Protein AF-A0A1A8Q3J6-F1 (afdb_monomer_lite)

Foldseek 3Di:
DPPPPPPDDQDADDDDDPDPDPDDDDDDDDPDDDDDPDDDQDDFQDDPDPPDDSPDGGHDDPVQWDKDWDWADDPVCVPDPDTHTPDMDTGHNVVVVD

Radius of gyration: 15.64 Å; chains: 1; bounding box: 33×48×38 Å

Structure (mmCIF, N/CA/C/O backbone):
data_AF-A0A1A8Q3J6-F1
#
_entry.id   AF-A0A1A8Q3J6-F1
#
loop_
_atom_site.group_PDB
_atom_site.id
_atom_site.type_symbol
_atom_site.label_atom_id
_atom_site.label_alt_id
_atom_site.label_comp_id
_atom_site.label_asym_id
_atom_site.label_entity_id
_atom_site.label_seq_id
_atom_site.pdbx_PDB_ins_code
_atom_site.Cartn_x
_atom_site.Cartn_y
_atom_site.Cartn_z
_atom_site.occupancy
_atom_site.B_iso_or_equiv
_atom_site.auth_seq_id
_atom_site.auth_comp_id
_atom_site.auth_asym_id
_atom_site.auth_atom_id
_atom_site.pdbx_PDB_model_num
ATOM 1 N N . MET A 1 1 ? -2.169 -29.487 -10.144 1.00 37.31 1 MET A N 1
ATOM 2 C CA . MET A 1 1 ? -2.171 -28.686 -8.906 1.00 37.31 1 MET A CA 1
ATOM 3 C C . MET A 1 1 ? -1.591 -27.336 -9.279 1.00 37.31 1 MET A C 1
ATOM 5 O O . MET A 1 1 ? -0.413 -27.288 -9.607 1.00 37.31 1 MET A O 1
ATOM 9 N N . ALA A 1 2 ? -2.423 -26.302 -9.409 1.00 39.12 2 ALA A N 1
ATOM 10 C CA . ALA A 1 2 ? -1.933 -24.951 -9.660 1.00 39.12 2 ALA A CA 1
ATOM 11 C C . ALA A 1 2 ? -1.264 -24.498 -8.363 1.00 39.12 2 ALA A C 1
ATOM 13 O O . ALA A 1 2 ? -1.950 -24.315 -7.365 1.00 39.12 2 ALA A O 1
ATOM 14 N N . GLY A 1 3 ? 0.068 -24.473 -8.338 1.00 40.34 3 GLY A N 1
ATOM 15 C CA . GLY A 1 3 ? 0.778 -23.856 -7.229 1.00 40.34 3 GLY A CA 1
ATOM 16 C C . GLY A 1 3 ? 0.344 -22.402 -7.187 1.00 40.34 3 GLY A C 1
ATOM 17 O O . GLY A 1 3 ? 0.481 -21.715 -8.200 1.00 40.34 3 GLY A O 1
ATOM 18 N N . ASP A 1 4 ? -0.226 -21.976 -6.062 1.00 50.25 4 ASP A N 1
ATOM 19 C CA . ASP A 1 4 ? -0.403 -20.565 -5.757 1.00 50.25 4 ASP A CA 1
ATOM 20 C C . ASP A 1 4 ? 0.919 -19.881 -6.093 1.00 50.25 4 ASP A C 1
ATOM 22 O O . ASP A 1 4 ? 1.957 -20.204 -5.508 1.00 50.25 4 ASP A O 1
ATOM 26 N N . ALA A 1 5 ? 0.915 -19.025 -7.116 1.00 54.38 5 ALA A N 1
ATOM 27 C CA . ALA A 1 5 ? 2.066 -18.200 -7.420 1.00 54.38 5 ALA A CA 1
ATOM 28 C C . ALA A 1 5 ? 2.320 -17.392 -6.150 1.00 54.38 5 ALA A C 1
ATOM 30 O O . ALA A 1 5 ? 1.523 -16.521 -5.814 1.00 54.38 5 ALA A O 1
ATOM 31 N N . SER A 1 6 ? 3.347 -17.772 -5.389 1.00 63.69 6 SER A N 1
ATOM 32 C CA . SER A 1 6 ? 3.610 -17.232 -4.063 1.00 63.69 6 SER A CA 1
ATOM 33 C C . SER A 1 6 ? 3.816 -15.730 -4.198 1.00 63.69 6 SER A C 1
ATOM 35 O O . SER A 1 6 ? 4.876 -15.290 -4.642 1.00 63.69 6 SER A O 1
ATOM 37 N N . THR A 1 7 ? 2.787 -14.949 -3.879 1.00 71.50 7 THR A N 1
ATOM 38 C CA . THR A 1 7 ? 2.863 -13.493 -3.851 1.00 71.50 7 THR A CA 1
ATOM 39 C C . THR A 1 7 ? 3.913 -13.116 -2.819 1.00 71.50 7 THR A C 1
ATOM 41 O O . THR A 1 7 ? 3.754 -13.392 -1.630 1.00 71.50 7 THR A O 1
ATOM 44 N N . GLU A 1 8 ? 5.026 -12.556 -3.280 1.00 86.19 8 GLU A N 1
ATOM 45 C CA . GLU A 1 8 ? 6.117 -12.144 -2.409 1.00 86.19 8 GLU A CA 1
ATOM 46 C C . GLU A 1 8 ? 5.784 -10.796 -1.761 1.00 86.19 8 GLU A C 1
ATOM 48 O O . GLU A 1 8 ? 5.346 -9.856 -2.427 1.00 86.19 8 GLU A O 1
ATOM 53 N N . LEU A 1 9 ? 6.003 -10.690 -0.448 1.00 88.62 9 LEU A N 1
ATOM 54 C CA . LEU A 1 9 ? 5.886 -9.421 0.259 1.00 88.62 9 LEU A CA 1
ATOM 55 C C . LEU A 1 9 ? 7.039 -8.501 -0.160 1.00 88.62 9 LEU A C 1
ATOM 57 O O . LEU A 1 9 ? 8.154 -8.638 0.334 1.00 88.62 9 LEU A O 1
ATOM 61 N N . LEU A 1 10 ? 6.750 -7.542 -1.039 1.00 91.00 10 LEU A N 1
ATOM 62 C CA . LEU A 1 10 ? 7.749 -6.586 -1.524 1.00 91.00 10 LEU A CA 1
ATOM 63 C C . LEU A 1 10 ? 8.152 -5.559 -0.456 1.00 91.00 10 LEU A C 1
ATOM 65 O O . LEU A 1 10 ? 9.314 -5.167 -0.375 1.00 91.00 10 LEU A O 1
ATOM 69 N N . PHE A 1 11 ? 7.185 -5.078 0.328 1.00 90.44 11 PHE A N 1
ATOM 70 C CA . PHE A 1 11 ? 7.383 -4.022 1.317 1.00 90.44 11 PHE A CA 1
ATOM 71 C C . PHE A 1 11 ? 6.233 -3.999 2.331 1.00 90.44 11 PHE A C 1
ATOM 73 O O . PHE A 1 11 ? 5.086 -4.272 1.981 1.00 90.44 11 PHE A O 1
ATOM 80 N N . LEU A 1 12 ? 6.547 -3.642 3.577 1.00 90.06 12 LEU A N 1
ATOM 81 C CA . LEU A 1 12 ? 5.581 -3.364 4.636 1.00 90.06 12 LEU A CA 1
ATOM 82 C C . LEU A 1 12 ? 6.148 -2.272 5.540 1.00 90.06 12 LEU A C 1
ATOM 84 O O . LEU A 1 12 ? 7.227 -2.456 6.100 1.00 90.06 12 LEU A O 1
ATOM 88 N N . GLU A 1 13 ? 5.407 -1.182 5.720 1.00 88.31 13 GLU A N 1
ATOM 89 C CA . GLU A 1 13 ? 5.796 -0.100 6.623 1.00 88.31 13 GLU A CA 1
ATOM 90 C C . GLU A 1 13 ? 4.581 0.665 7.149 1.00 88.31 13 GLU A C 1
ATOM 92 O O . GLU A 1 13 ? 3.490 0.589 6.580 1.00 88.31 13 GLU A O 1
ATOM 97 N N . THR A 1 14 ? 4.781 1.398 8.244 1.00 87.62 14 THR A N 1
ATOM 98 C CA . THR A 1 14 ? 3.820 2.370 8.782 1.00 87.62 14 THR A CA 1
ATOM 99 C C . THR A 1 14 ? 4.297 3.792 8.494 1.00 87.62 14 THR A C 1
ATOM 101 O O . THR A 1 14 ? 5.339 4.216 8.991 1.00 87.62 14 THR A O 1
ATOM 104 N N . PHE A 1 15 ? 3.517 4.548 7.721 1.00 88.44 15 PHE A N 1
ATOM 105 C CA . PHE A 1 15 ? 3.801 5.954 7.428 1.00 88.44 15 PHE A CA 1
ATOM 106 C C . PHE A 1 15 ? 3.230 6.856 8.528 1.00 88.44 15 PHE A C 1
ATOM 108 O O . PHE A 1 15 ? 2.094 6.670 8.960 1.00 88.44 15 PHE A O 1
ATOM 115 N N . LYS A 1 16 ? 4.029 7.819 9.006 1.00 87.50 16 LYS A N 1
ATOM 116 C CA . LYS A 1 16 ? 3.637 8.782 10.047 1.00 87.50 16 LYS A CA 1
ATOM 117 C C . LYS A 1 16 ? 3.944 10.196 9.575 1.00 87.50 16 LYS A C 1
ATOM 119 O O . LYS A 1 16 ? 5.089 10.494 9.240 1.00 87.50 16 LYS A O 1
ATOM 124 N N . HIS A 1 17 ? 2.956 11.082 9.632 1.00 86.62 17 HIS A N 1
ATOM 125 C CA . HIS A 1 17 ? 3.094 12.486 9.236 1.00 86.62 17 HIS A CA 1
ATOM 126 C C . HIS A 1 17 ? 2.889 13.387 10.460 1.00 86.62 17 HIS A C 1
ATOM 128 O O . HIS A 1 17 ? 1.960 13.186 11.236 1.00 86.62 17 HIS A O 1
ATOM 134 N N . GLN A 1 18 ? 3.785 14.356 10.676 1.00 75.25 18 GLN A N 1
ATOM 135 C CA . GLN A 1 18 ? 3.725 15.258 11.842 1.00 75.25 18 GLN A CA 1
ATOM 136 C C . GLN A 1 18 ? 2.748 16.427 11.665 1.00 75.25 18 GLN A C 1
ATOM 138 O O . GLN A 1 18 ? 2.382 17.071 12.645 1.00 75.25 18 GLN A O 1
ATOM 143 N N . SER A 1 19 ? 2.360 16.735 10.428 1.00 67.44 19 SER A N 1
ATOM 144 C CA . SER A 1 19 ? 1.587 17.925 10.079 1.00 67.44 19 SER A CA 1
ATOM 145 C C . SER A 1 19 ? 0.203 17.541 9.567 1.00 67.44 19 SER A C 1
ATOM 147 O O . SER A 1 19 ? 0.046 16.535 8.877 1.00 67.44 19 SER A O 1
ATOM 149 N N . ALA A 1 20 ? -0.792 18.377 9.863 1.00 65.31 20 ALA A N 1
ATOM 150 C CA . ALA A 1 20 ? -2.122 18.312 9.265 1.00 65.31 20 ALA A CA 1
ATOM 151 C C . ALA A 1 20 ? -2.107 18.918 7.848 1.00 65.31 20 ALA A C 1
ATOM 153 O O . ALA A 1 20 ? -2.898 19.810 7.535 1.00 65.31 20 ALA A O 1
ATOM 154 N N . GLU A 1 21 ? -1.165 18.492 7.003 1.00 69.06 21 GLU A N 1
ATOM 155 C CA . GLU A 1 21 ? -1.219 18.852 5.588 1.00 69.06 21 GLU A CA 1
ATOM 156 C C . GLU A 1 21 ? -2.428 18.179 4.932 1.00 69.06 21 GLU A C 1
ATOM 158 O O . GLU A 1 21 ? -2.844 17.084 5.308 1.00 69.06 21 GLU A O 1
ATOM 163 N N . LEU A 1 22 ? -3.005 18.854 3.936 1.00 69.62 22 LEU A N 1
ATOM 164 C CA . LEU A 1 22 ? -4.174 18.362 3.200 1.00 69.62 22 LEU A CA 1
ATOM 165 C C . LEU A 1 22 ? -3.876 17.072 2.419 1.00 69.62 22 LEU A C 1
ATOM 167 O O . LEU A 1 22 ? -4.797 16.332 2.078 1.00 69.62 22 LEU A O 1
ATOM 171 N N . THR A 1 23 ? -2.610 16.806 2.089 1.00 83.56 23 THR A N 1
ATOM 172 C CA . THR A 1 23 ? -2.196 15.621 1.333 1.00 83.56 23 THR A CA 1
ATOM 173 C C . THR A 1 23 ? -0.787 15.221 1.734 1.00 83.56 23 THR A C 1
ATOM 175 O O . THR A 1 23 ? 0.156 15.978 1.531 1.00 83.56 23 THR A O 1
ATOM 178 N N . ASN A 1 24 ? -0.647 14.010 2.263 1.00 88.88 24 ASN A N 1
ATOM 179 C CA . ASN A 1 24 ? 0.646 13.424 2.580 1.00 88.88 24 ASN A CA 1
ATOM 180 C C . ASN A 1 24 ? 1.143 12.574 1.406 1.00 88.88 24 ASN A C 1
ATOM 182 O O . ASN A 1 24 ? 0.355 11.874 0.768 1.00 88.88 24 ASN A O 1
ATOM 186 N N . VAL A 1 25 ? 2.445 12.640 1.117 1.00 90.44 25 VAL A N 1
ATOM 187 C CA . VAL A 1 25 ? 3.066 11.903 0.009 1.00 90.44 25 VAL A CA 1
ATOM 188 C C . VAL A 1 25 ? 4.248 11.100 0.524 1.00 90.44 25 VAL A C 1
ATOM 190 O O . VAL A 1 25 ? 5.204 11.660 1.056 1.00 90.44 25 VAL A O 1
ATOM 193 N N . ASP A 1 26 ? 4.208 9.796 0.271 1.00 91.75 26 ASP A N 1
ATOM 194 C CA . ASP A 1 26 ? 5.280 8.863 0.593 1.00 91.75 26 ASP A CA 1
ATOM 195 C C . ASP A 1 26 ? 5.818 8.203 -0.681 1.00 91.75 26 ASP A C 1
ATOM 197 O O . ASP A 1 26 ? 5.077 7.908 -1.622 1.00 91.75 26 ASP A O 1
ATOM 201 N N . VAL A 1 27 ? 7.131 7.965 -0.720 1.00 91.69 27 VAL A N 1
ATOM 202 C CA . VAL A 1 27 ? 7.807 7.357 -1.873 1.00 91.69 27 VAL A CA 1
ATOM 203 C C . VAL A 1 27 ? 8.537 6.097 -1.436 1.00 91.69 27 VAL A C 1
ATOM 205 O O . VAL A 1 27 ? 9.489 6.153 -0.660 1.00 91.69 27 VAL A O 1
ATOM 208 N N . VAL A 1 28 ? 8.138 4.960 -2.006 1.00 93.00 28 VAL A N 1
ATOM 209 C CA . VAL A 1 28 ? 8.830 3.678 -1.836 1.00 93.00 28 VAL A CA 1
ATOM 210 C C . VAL A 1 28 ? 9.721 3.430 -3.048 1.00 93.00 28 VAL A C 1
ATOM 212 O O . VAL A 1 28 ? 9.265 3.463 -4.193 1.00 93.00 28 VAL A O 1
ATOM 215 N N . ARG A 1 29 ? 11.009 3.178 -2.804 1.00 92.25 29 ARG A N 1
ATOM 216 C CA . ARG A 1 29 ? 11.979 2.834 -3.848 1.00 92.25 29 ARG A CA 1
ATOM 217 C C . ARG A 1 29 ? 12.452 1.401 -3.666 1.00 92.25 29 ARG A C 1
ATOM 219 O O . ARG A 1 29 ? 13.065 1.072 -2.658 1.00 92.25 29 ARG A O 1
ATOM 226 N N . PHE A 1 30 ? 12.226 0.585 -4.686 1.00 92.56 30 PHE A N 1
ATOM 227 C CA . PHE A 1 30 ? 12.757 -0.770 -4.760 1.00 92.56 30 PHE A CA 1
ATOM 228 C C . PHE A 1 30 ? 14.164 -0.777 -5.380 1.00 92.56 30 PHE A C 1
ATOM 230 O O . PHE A 1 30 ? 14.473 0.094 -6.200 1.00 92.56 30 PHE A O 1
ATOM 237 N N . PRO A 1 31 ? 15.024 -1.746 -5.017 1.00 91.19 31 PRO A N 1
ATOM 238 C CA . PRO A 1 31 ? 16.369 -1.872 -5.586 1.00 91.19 31 PRO A CA 1
ATOM 239 C C . PRO A 1 31 ? 16.361 -2.313 -7.060 1.00 91.19 31 PRO A C 1
ATOM 241 O O . PRO A 1 31 ? 17.349 -2.128 -7.767 1.00 91.19 31 PRO A O 1
ATOM 244 N N . CYS A 1 32 ? 15.256 -2.891 -7.531 1.00 90.62 32 CYS A N 1
ATOM 245 C CA . CYS A 1 32 ? 15.046 -3.335 -8.904 1.00 90.62 32 CYS A CA 1
ATOM 246 C C . CYS A 1 32 ? 13.585 -3.106 -9.331 1.00 90.62 32 CYS A C 1
ATOM 248 O O . CYS A 1 32 ? 12.746 -2.690 -8.531 1.00 90.62 32 CYS A O 1
ATOM 250 N N . GLY A 1 33 ? 13.281 -3.348 -10.610 1.00 90.31 33 GLY A N 1
ATOM 251 C CA . GLY A 1 33 ? 11.906 -3.310 -11.103 1.00 90.31 33 GLY A CA 1
ATOM 252 C C . GLY A 1 33 ? 11.069 -4.415 -10.461 1.00 90.31 33 GLY A C 1
ATOM 253 O O . GLY A 1 33 ? 11.470 -5.576 -10.476 1.00 90.31 33 GLY A O 1
ATOM 254 N N . VAL A 1 34 ? 9.908 -4.049 -9.923 1.00 92.00 34 VAL A N 1
ATOM 255 C CA . VAL A 1 34 ? 8.968 -4.978 -9.286 1.00 92.00 34 VAL A CA 1
ATOM 256 C C . VAL A 1 34 ? 7.632 -4.982 -10.020 1.00 92.00 34 VAL A C 1
ATOM 258 O O . VAL A 1 34 ? 7.242 -3.983 -10.628 1.00 92.00 34 VAL A O 1
ATOM 261 N N . LEU A 1 35 ? 6.917 -6.103 -9.939 1.00 90.06 35 LEU A N 1
ATOM 262 C CA . LEU A 1 35 ? 5.530 -6.209 -10.377 1.00 90.06 35 LEU A CA 1
ATOM 263 C C . LEU A 1 35 ? 4.622 -6.094 -9.152 1.00 90.06 35 LEU A C 1
ATOM 265 O O . LEU A 1 35 ? 4.571 -7.005 -8.331 1.00 90.06 35 LEU A O 1
ATOM 269 N N . VAL A 1 36 ? 3.907 -4.976 -9.030 1.00 90.12 36 VAL A N 1
ATOM 270 C CA . VAL A 1 36 ? 2.925 -4.783 -7.957 1.00 90.12 36 VAL A CA 1
ATOM 271 C C . VAL A 1 36 ? 1.586 -5.351 -8.413 1.00 90.12 36 VAL A C 1
ATOM 273 O O . VAL A 1 36 ? 0.971 -4.817 -9.334 1.00 90.12 36 VAL A O 1
ATOM 276 N N . THR A 1 37 ? 1.143 -6.435 -7.782 1.00 89.62 37 THR A N 1
ATOM 277 C CA . THR A 1 37 ? -0.161 -7.064 -8.055 1.00 89.62 37 THR A CA 1
ATOM 278 C C . THR A 1 37 ?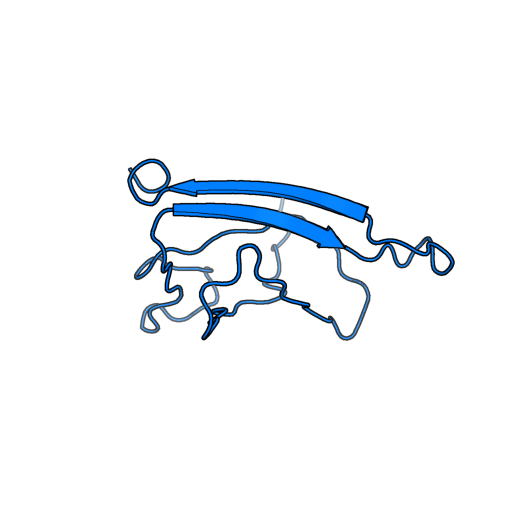 -1.235 -6.644 -7.060 1.00 89.62 37 THR A C 1
ATOM 280 O O . THR A 1 37 ? -2.417 -6.692 -7.382 1.00 89.62 37 THR A O 1
ATOM 283 N N . GLU A 1 38 ? -0.834 -6.232 -5.857 1.00 89.56 38 GLU A N 1
ATOM 284 C CA . GLU A 1 38 ? -1.740 -5.915 -4.761 1.00 89.56 38 GLU A CA 1
ATOM 285 C C . GLU A 1 38 ? -1.121 -4.869 -3.829 1.00 89.56 38 GLU A C 1
ATOM 287 O O . GLU A 1 38 ? 0.085 -4.877 -3.573 1.00 89.56 38 GLU A O 1
ATOM 292 N N . VAL A 1 39 ? -1.964 -3.981 -3.305 1.00 91.06 39 VAL A N 1
ATOM 293 C CA . VAL A 1 39 ? -1.628 -3.048 -2.227 1.00 91.06 39 VAL A CA 1
ATOM 294 C C . VAL A 1 39 ? -2.739 -3.137 -1.188 1.00 91.06 39 VAL A C 1
ATOM 296 O O . VAL A 1 39 ? -3.916 -3.060 -1.540 1.00 91.06 39 VAL A O 1
ATOM 299 N N . ARG A 1 40 ? -2.373 -3.300 0.086 1.00 89.25 40 ARG A N 1
ATOM 300 C CA . ARG A 1 40 ? -3.315 -3.404 1.207 1.00 89.25 40 ARG A CA 1
ATOM 301 C C . ARG A 1 40 ? -3.011 -2.359 2.270 1.00 89.25 40 ARG A C 1
ATOM 303 O O . ARG A 1 40 ? -1.851 -2.140 2.609 1.00 89.25 40 ARG A O 1
ATOM 310 N N . VAL A 1 41 ? -4.067 -1.782 2.835 1.00 90.00 41 VAL A N 1
ATOM 311 C CA . VAL A 1 41 ? -4.009 -1.123 4.144 1.00 90.00 41 VAL A CA 1
ATOM 312 C C . VAL A 1 41 ? -4.190 -2.207 5.198 1.00 90.00 41 VAL A C 1
ATOM 314 O O . VAL A 1 41 ? -5.114 -3.012 5.095 1.00 90.00 41 VAL A O 1
ATOM 317 N N . ILE A 1 42 ? -3.293 -2.248 6.182 1.00 87.25 42 ILE A N 1
ATOM 318 C CA . ILE A 1 42 ? -3.357 -3.204 7.289 1.00 87.25 42 ILE A CA 1
ATOM 319 C C . ILE A 1 42 ? -3.824 -2.454 8.537 1.00 87.25 42 ILE A C 1
ATOM 321 O O . ILE A 1 42 ? -3.088 -1.591 9.019 1.00 87.25 42 ILE A O 1
ATOM 325 N N . PRO A 1 43 ? -5.025 -2.755 9.054 1.00 83.12 43 PRO A N 1
ATOM 326 C CA . PRO A 1 43 ? -5.485 -2.187 10.309 1.00 83.12 43 PRO A CA 1
ATOM 327 C C . PRO A 1 43 ? -4.684 -2.700 11.511 1.00 83.12 43 PRO A C 1
ATOM 329 O O . PRO A 1 43 ? -4.113 -3.796 11.449 1.00 83.12 43 PRO A O 1
ATOM 332 N N . PRO A 1 44 ? -4.702 -1.966 12.635 1.00 80.38 44 PRO A N 1
ATOM 333 C CA . PRO A 1 44 ? -4.067 -2.405 13.869 1.00 80.38 44 PRO A CA 1
ATOM 334 C C . PRO A 1 44 ? -4.531 -3.802 14.300 1.00 80.38 44 PRO A C 1
ATOM 336 O O . PRO A 1 44 ? -5.722 -4.096 14.360 1.00 80.38 44 PRO A O 1
ATOM 339 N N . GLY A 1 45 ? -3.576 -4.670 14.639 1.00 78.44 45 GLY A N 1
ATOM 340 C CA . GLY A 1 45 ? -3.859 -6.009 15.171 1.00 78.44 45 GLY A CA 1
ATOM 341 C C . GLY A 1 45 ? -4.216 -7.069 14.123 1.00 78.44 45 GLY A C 1
ATOM 342 O O . GLY A 1 45 ? -4.444 -8.220 14.492 1.00 78.44 45 GLY A O 1
ATOM 343 N N . ILE A 1 46 ? -4.218 -6.725 12.832 1.00 81.19 46 ILE A N 1
ATOM 344 C CA . ILE A 1 46 ? -4.456 -7.678 11.743 1.00 81.19 46 ILE A CA 1
ATOM 345 C C . ILE A 1 46 ? -3.130 -8.245 11.220 1.00 81.19 46 ILE A C 1
ATOM 347 O O . ILE A 1 46 ? -2.131 -7.540 11.065 1.00 81.19 46 ILE A O 1
ATOM 351 N N . LYS A 1 47 ? -3.111 -9.545 10.900 1.00 81.44 47 LYS A N 1
ATOM 352 C CA . LYS A 1 47 ? -1.943 -10.197 10.297 1.00 81.44 47 LYS A CA 1
ATOM 353 C C . LYS A 1 47 ? -1.733 -9.711 8.858 1.00 81.44 47 LYS A C 1
ATOM 355 O O . LYS A 1 47 ? -2.508 -10.041 7.965 1.00 81.44 47 LYS A O 1
ATOM 360 N N . ALA A 1 48 ? -0.639 -8.988 8.618 1.00 81.12 48 ALA A N 1
ATOM 361 C CA . ALA A 1 48 ? -0.319 -8.429 7.301 1.00 81.12 48 ALA A CA 1
ATOM 362 C C . ALA A 1 48 ? 0.026 -9.494 6.237 1.00 81.12 48 ALA A C 1
ATOM 364 O O . ALA A 1 48 ? -0.358 -9.377 5.070 1.00 81.12 48 ALA A O 1
ATOM 365 N N . HIS A 1 49 ? 0.766 -10.542 6.614 1.00 82.44 49 HIS A N 1
ATOM 366 C CA . HIS A 1 49 ? 1.221 -11.580 5.686 1.00 82.44 49 HIS A CA 1
ATOM 367 C C . HIS A 1 49 ? 1.518 -12.900 6.413 1.00 82.44 49 HIS A C 1
ATOM 369 O O . HIS A 1 49 ? 1.934 -12.887 7.571 1.00 82.44 49 HIS A O 1
ATOM 375 N N . SER A 1 50 ? 1.351 -14.043 5.735 1.00 81.81 50 SER A N 1
ATOM 376 C CA . SER A 1 50 ? 1.600 -15.388 6.293 1.00 81.81 50 SER A CA 1
ATOM 377 C C . SER A 1 50 ? 3.026 -15.564 6.820 1.00 81.81 50 SER A C 1
ATOM 379 O O . SER A 1 50 ? 3.233 -16.215 7.838 1.00 81.81 50 SER A O 1
ATOM 381 N N . ASN A 1 51 ? 3.987 -14.941 6.137 1.00 81.56 51 ASN A N 1
ATOM 382 C CA . ASN A 1 51 ? 5.420 -15.037 6.431 1.00 81.56 51 ASN A CA 1
ATOM 383 C C . ASN A 1 51 ? 5.887 -14.096 7.555 1.00 81.56 51 ASN A C 1
ATOM 385 O O . ASN A 1 51 ? 7.080 -14.054 7.849 1.00 81.56 51 ASN A O 1
ATOM 389 N N . LEU A 1 52 ? 4.983 -13.316 8.157 1.00 80.94 52 LEU A N 1
ATOM 390 C CA . LEU A 1 52 ? 5.306 -12.426 9.269 1.00 80.94 52 LEU A CA 1
ATOM 391 C C . LEU A 1 52 ? 4.880 -13.049 10.606 1.00 80.94 52 LEU A C 1
ATOM 393 O O . LEU A 1 52 ? 3.843 -13.716 10.663 1.00 80.94 52 LEU A O 1
ATOM 397 N N . PRO A 1 53 ? 5.660 -12.836 11.683 1.00 79.94 53 PRO A N 1
ATOM 398 C CA . PRO A 1 53 ? 5.307 -13.322 13.011 1.00 79.94 53 PRO A CA 1
ATOM 399 C C . PRO A 1 53 ? 4.044 -12.628 13.536 1.00 79.94 53 PRO A C 1
ATOM 401 O O . PRO A 1 53 ? 3.873 -11.423 13.358 1.00 79.94 53 PRO A O 1
ATOM 404 N N . ASP A 1 54 ? 3.201 -13.378 14.248 1.00 68.81 54 ASP A N 1
ATOM 405 C CA . ASP A 1 54 ? 1.921 -12.886 14.784 1.00 68.81 54 ASP A CA 1
ATOM 406 C C . ASP A 1 54 ? 2.094 -11.855 15.918 1.00 68.81 54 ASP A C 1
ATOM 408 O O . ASP A 1 54 ? 1.172 -11.116 16.243 1.00 68.81 54 ASP A O 1
ATOM 412 N N . SER A 1 55 ? 3.280 -11.788 16.535 1.00 58.84 55 SER A N 1
ATOM 413 C CA . SER A 1 55 ? 3.530 -10.988 17.742 1.00 58.84 55 SER A CA 1
ATOM 414 C C . SER A 1 55 ? 3.794 -9.503 17.487 1.00 58.84 55 SER A C 1
ATOM 416 O O . SER A 1 55 ? 4.004 -8.753 18.441 1.00 58.84 55 SER A O 1
ATOM 418 N N . ARG A 1 56 ? 3.872 -9.071 16.226 1.00 61.59 56 ARG A N 1
ATOM 419 C CA . ARG A 1 56 ? 4.083 -7.665 15.881 1.00 61.59 56 ARG A CA 1
ATOM 420 C C . ARG A 1 56 ? 2.748 -7.114 15.401 1.00 61.59 56 ARG A C 1
ATOM 422 O O . ARG A 1 56 ? 2.245 -7.530 14.366 1.00 61.59 56 ARG A O 1
ATOM 429 N N . ALA A 1 57 ? 2.169 -6.196 16.173 1.00 61.97 57 ALA A N 1
ATOM 430 C CA . ALA A 1 57 ? 1.072 -5.378 15.683 1.00 61.97 57 ALA A CA 1
ATOM 431 C C . ALA A 1 57 ? 1.617 -4.580 14.492 1.00 61.97 57 ALA A C 1
ATOM 433 O O . ALA A 1 57 ? 2.469 -3.706 14.656 1.00 61.97 57 ALA A O 1
ATOM 434 N N . PHE A 1 58 ? 1.221 -4.970 13.286 1.00 68.50 58 PHE A N 1
ATOM 435 C CA . PHE A 1 58 ? 1.522 -4.231 12.071 1.00 68.50 58 PHE A CA 1
ATOM 436 C C . PHE A 1 58 ? 0.308 -3.376 11.740 1.00 68.50 58 PHE A C 1
ATOM 438 O O . PHE A 1 58 ? -0.820 -3.851 11.849 1.00 68.50 58 PHE A O 1
ATOM 445 N N . GLY A 1 59 ? 0.557 -2.134 11.337 1.00 66.69 59 GLY A N 1
ATOM 446 C CA . GLY A 1 59 ? -0.499 -1.185 11.024 1.00 66.69 59 GLY A CA 1
ATOM 447 C C . GLY A 1 59 ? -0.848 -0.274 12.197 1.00 66.69 59 GLY A C 1
ATOM 448 O O . GLY A 1 59 ? -1.173 -0.718 13.296 1.00 66.69 59 GLY A O 1
ATOM 449 N N . GLU A 1 60 ? -0.800 1.023 11.921 1.00 75.88 60 GLU A N 1
ATOM 450 C CA . GLU A 1 60 ? -1.485 2.076 12.660 1.00 75.88 60 GLU A CA 1
ATOM 451 C C . GLU A 1 60 ? -2.229 2.894 11.602 1.00 75.88 60 GLU A C 1
ATOM 453 O O . GLU A 1 60 ? -1.599 3.456 10.707 1.00 75.88 60 GLU A O 1
ATOM 458 N N . THR A 1 61 ? -3.559 2.941 11.660 1.00 79.56 61 THR A N 1
ATOM 459 C CA . THR A 1 61 ? -4.356 3.810 10.785 1.00 79.56 61 THR A CA 1
ATOM 460 C C . THR A 1 61 ? -4.883 4.973 11.607 1.00 79.56 61 THR A C 1
ATOM 462 O O . THR A 1 61 ? -5.887 4.848 12.302 1.00 79.56 61 THR A O 1
ATOM 465 N N . SER A 1 62 ? -4.166 6.093 11.565 1.00 80.69 62 SER A N 1
ATOM 466 C CA . SER A 1 62 ? -4.592 7.360 12.156 1.00 80.69 62 SER A CA 1
ATOM 467 C C . SER A 1 62 ? -4.389 8.458 11.112 1.00 80.69 62 SER A C 1
ATOM 469 O O . SER A 1 62 ? -3.241 8.721 10.749 1.00 80.69 62 SER A O 1
ATOM 471 N N . PRO A 1 63 ? -5.460 9.078 10.586 1.00 84.25 63 PRO A N 1
ATOM 472 C CA . PRO A 1 63 ? -6.870 8.925 10.969 1.00 84.25 63 PRO A CA 1
ATOM 473 C C . PRO A 1 63 ? -7.485 7.562 10.586 1.00 84.25 63 PRO A C 1
ATOM 475 O O . PRO A 1 63 ? -6.960 6.838 9.746 1.00 84.25 63 PRO A O 1
ATOM 478 N N . HIS A 1 64 ? -8.636 7.234 11.181 1.00 86.38 64 HIS A N 1
ATOM 479 C CA . HIS A 1 64 ? -9.376 5.986 10.926 1.00 86.38 64 HIS A CA 1
ATOM 480 C C . HIS A 1 64 ? -10.132 5.970 9.584 1.00 86.38 64 HIS A C 1
ATOM 482 O O . HIS A 1 64 ? -10.695 4.948 9.203 1.00 86.38 64 HIS A O 1
ATOM 488 N N . ALA A 1 65 ? -10.150 7.092 8.861 1.00 89.00 65 ALA A N 1
ATOM 489 C CA . ALA A 1 65 ? -10.687 7.181 7.512 1.00 89.00 65 ALA A CA 1
ATOM 490 C C . ALA A 1 65 ? -9.823 8.109 6.653 1.00 89.00 65 ALA A C 1
ATOM 492 O O . ALA A 1 65 ? -9.456 9.201 7.096 1.00 89.00 65 ALA A O 1
ATOM 493 N N . PHE A 1 66 ? -9.487 7.668 5.443 1.00 90.44 66 PHE A N 1
ATOM 494 C CA . PHE A 1 66 ? -8.658 8.409 4.494 1.00 90.44 66 PHE A CA 1
A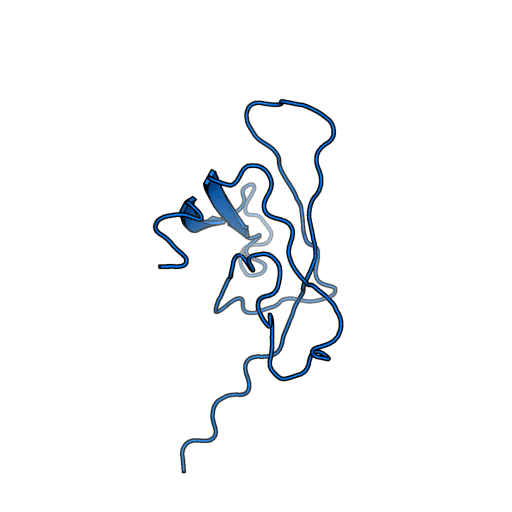TOM 495 C C . PHE A 1 66 ? -8.811 7.862 3.070 1.00 90.44 66 PHE A C 1
ATOM 497 O O . PHE A 1 66 ? -9.217 6.722 2.854 1.00 90.44 66 PHE A O 1
ATOM 504 N N . GLN A 1 67 ? -8.424 8.671 2.087 1.00 92.12 67 GLN A N 1
ATOM 505 C CA . GLN A 1 67 ? -8.305 8.255 0.695 1.00 92.12 67 GLN A CA 1
ATOM 5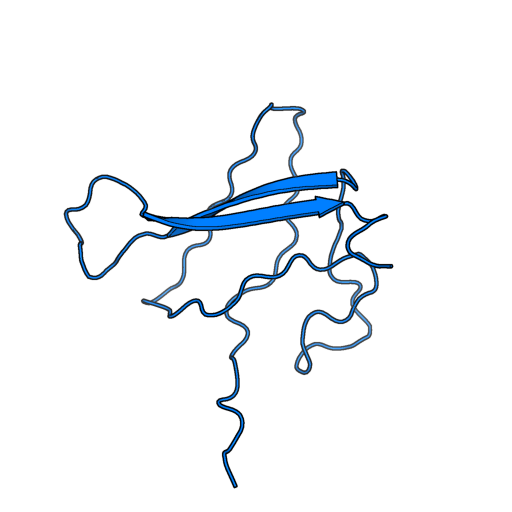06 C C . GLN A 1 67 ? -6.825 8.144 0.322 1.00 92.12 67 GLN A C 1
ATOM 508 O O . GLN A 1 67 ? -6.042 9.051 0.597 1.00 92.12 67 GLN A O 1
ATOM 513 N N . LEU A 1 68 ? -6.450 7.043 -0.325 1.00 92.81 68 LEU A N 1
ATOM 514 C CA . LEU A 1 68 ? -5.134 6.853 -0.924 1.00 92.81 68 LEU A CA 1
ATOM 515 C C . LEU A 1 68 ? -5.225 6.926 -2.438 1.00 92.81 68 LEU A C 1
ATOM 517 O O . LEU A 1 68 ? -6.097 6.311 -3.056 1.00 92.81 68 LEU A O 1
ATOM 521 N N . GLU A 1 69 ? -4.245 7.594 -3.031 1.00 94.81 69 GLU A N 1
ATOM 522 C CA . GLU A 1 69 ? -3.937 7.481 -4.447 1.00 94.81 69 GLU A CA 1
ATOM 523 C C . GLU A 1 69 ? -2.547 6.879 -4.615 1.00 94.81 69 GLU A C 1
ATOM 525 O O . GLU A 1 69 ? -1.580 7.296 -3.981 1.00 94.81 69 GLU A O 1
ATOM 530 N N . LEU A 1 70 ? -2.459 5.863 -5.466 1.00 94.56 70 LEU A N 1
ATOM 531 C CA . LEU A 1 70 ? -1.244 5.100 -5.687 1.00 94.56 70 LEU A CA 1
ATOM 532 C C . LEU A 1 70 ? -0.723 5.392 -7.083 1.00 94.56 70 LEU A C 1
ATOM 534 O O . LEU A 1 70 ? -1.456 5.305 -8.073 1.00 94.56 70 LEU A O 1
ATOM 538 N N . PHE A 1 71 ? 0.568 5.676 -7.162 1.00 94.25 71 PHE A N 1
ATOM 539 C CA . PHE A 1 71 ? 1.260 5.968 -8.404 1.00 94.25 71 PHE A CA 1
ATOM 540 C C . PHE A 1 71 ? 2.554 5.163 -8.484 1.00 94.25 71 PHE A C 1
ATOM 542 O O . PHE A 1 71 ? 3.174 4.857 -7.468 1.00 94.25 71 PHE A O 1
ATOM 549 N N . PHE A 1 72 ? 2.978 4.826 -9.698 1.00 93.00 72 PHE A N 1
ATOM 550 C CA . PHE A 1 72 ? 4.219 4.098 -9.940 1.00 93.00 72 PHE A CA 1
ATOM 551 C C . PHE A 1 72 ? 5.004 4.713 -11.093 1.00 93.00 72 PHE A C 1
ATOM 553 O O . PHE A 1 72 ? 4.444 5.278 -12.034 1.00 93.00 72 PHE A O 1
ATOM 560 N N . ASN A 1 73 ? 6.325 4.596 -11.020 1.00 91.25 73 ASN A N 1
ATOM 561 C CA . ASN A 1 73 ? 7.183 4.946 -12.139 1.00 91.25 73 ASN A CA 1
ATOM 562 C C . ASN A 1 73 ? 7.264 3.751 -13.098 1.00 91.25 73 ASN A C 1
ATOM 564 O O . ASN A 1 73 ? 7.656 2.654 -12.696 1.00 91.25 73 ASN A O 1
ATOM 568 N N . ASN A 1 74 ? 6.895 3.951 -14.362 1.00 87.94 74 ASN A N 1
ATOM 569 C CA . ASN A 1 74 ? 6.952 2.892 -15.359 1.00 87.94 74 ASN A CA 1
ATOM 570 C C . ASN A 1 74 ? 8.370 2.763 -15.928 1.00 87.94 74 ASN A C 1
ATOM 572 O O . ASN A 1 74 ? 8.753 3.484 -16.847 1.00 87.94 74 ASN A O 1
ATOM 576 N N . VAL A 1 75 ? 9.119 1.778 -15.432 1.00 85.25 75 VAL A N 1
ATOM 577 C CA . VAL A 1 75 ? 10.496 1.500 -15.877 1.00 85.25 75 VAL A CA 1
ATOM 578 C C . VAL A 1 75 ? 10.608 1.150 -17.367 1.00 85.25 75 VAL A C 1
ATOM 580 O O . VAL A 1 75 ? 11.663 1.361 -17.957 1.00 85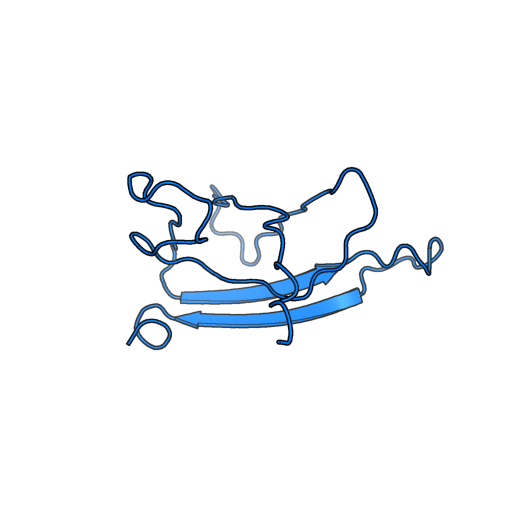.25 75 VAL A O 1
ATOM 583 N N . ALA A 1 76 ? 9.529 0.684 -18.011 1.00 86.00 76 ALA A N 1
ATOM 584 C CA . ALA A 1 76 ? 9.501 0.444 -19.457 1.00 86.00 76 ALA A CA 1
ATOM 585 C C . ALA A 1 76 ? 9.380 1.741 -20.282 1.00 86.00 76 ALA A C 1
ATOM 587 O O . ALA A 1 76 ? 9.511 1.716 -21.506 1.00 86.00 76 ALA A O 1
ATOM 588 N N . LYS A 1 77 ? 9.123 2.882 -19.631 1.00 87.50 77 LYS A N 1
ATOM 589 C CA . LYS A 1 77 ? 9.026 4.213 -20.242 1.00 87.50 77 LYS A CA 1
ATOM 590 C C . LYS A 1 77 ? 9.939 5.203 -19.499 1.00 87.50 77 LYS A C 1
ATOM 592 O O . LYS A 1 77 ? 9.437 6.136 -18.877 1.00 87.50 77 LYS A O 1
ATOM 597 N N . PRO A 1 78 ? 11.275 5.048 -19.588 1.00 76.69 78 PRO A N 1
ATOM 598 C CA . PRO A 1 78 ? 12.234 5.817 -18.783 1.00 76.69 78 PRO A CA 1
ATOM 599 C C . PRO A 1 78 ? 12.194 7.334 -19.025 1.00 76.69 78 PRO A C 1
ATOM 601 O O . PRO A 1 78 ? 12.593 8.100 -18.159 1.00 76.69 78 PRO A O 1
ATOM 604 N N . ASN A 1 79 ? 11.684 7.771 -20.180 1.00 82.50 79 ASN A N 1
ATOM 605 C CA . ASN A 1 79 ? 11.556 9.187 -20.531 1.00 82.50 79 ASN A CA 1
ATOM 606 C C . ASN A 1 79 ? 10.180 9.779 -20.173 1.00 82.50 79 ASN A C 1
ATOM 608 O O . ASN A 1 79 ? 9.887 10.907 -20.567 1.00 82.50 79 ASN A O 1
ATOM 612 N N . SER A 1 80 ? 9.306 9.026 -19.491 1.00 82.19 80 SER A N 1
ATOM 613 C CA . SER A 1 80 ? 8.022 9.552 -19.025 1.00 82.19 80 SER A CA 1
ATOM 614 C C . SER A 1 80 ? 8.269 10.563 -17.901 1.00 82.19 80 SER A C 1
ATOM 616 O O . SER A 1 80 ? 8.852 10.189 -16.883 1.00 82.19 80 SER A O 1
ATOM 618 N N . PRO A 1 81 ? 7.826 11.826 -18.034 1.00 76.75 81 PRO A N 1
ATOM 619 C CA . PRO A 1 81 ? 8.058 12.846 -17.014 1.00 76.75 81 PRO A CA 1
ATOM 620 C C . PRO A 1 81 ? 7.139 12.692 -15.791 1.00 76.75 81 PRO A C 1
ATOM 622 O O . PRO A 1 81 ? 7.263 13.454 -14.837 1.00 76.75 81 PRO A O 1
ATOM 625 N N . THR A 1 82 ? 6.194 11.746 -15.817 1.00 84.44 82 THR A N 1
ATOM 626 C CA . THR A 1 82 ? 5.166 11.586 -14.785 1.00 84.44 82 THR A CA 1
ATOM 627 C C . THR A 1 82 ? 5.010 10.140 -14.334 1.00 84.44 82 THR A C 1
ATOM 629 O O . THR A 1 82 ? 5.218 9.189 -15.097 1.00 84.44 82 THR A O 1
ATOM 632 N N . PHE A 1 83 ? 4.598 9.983 -13.074 1.00 89.94 83 PHE A N 1
ATOM 633 C CA . PHE A 1 83 ? 4.163 8.701 -12.541 1.00 89.94 83 PHE A CA 1
ATOM 634 C C . PHE A 1 83 ? 2.814 8.302 -13.148 1.00 89.94 83 PHE A C 1
ATOM 636 O O . PHE A 1 83 ? 1.949 9.138 -13.413 1.00 89.94 83 PHE A O 1
ATOM 643 N N . HIS A 1 84 ? 2.627 7.004 -13.351 1.00 91.56 84 HIS A N 1
ATOM 644 C CA . HIS A 1 84 ? 1.370 6.430 -13.807 1.00 91.56 84 HIS A CA 1
ATOM 645 C C . HIS A 1 84 ? 0.499 6.088 -12.596 1.00 91.56 84 HIS A C 1
ATOM 647 O O . HIS A 1 84 ? 0.997 5.540 -11.614 1.00 91.56 84 HIS A O 1
ATOM 653 N N . ARG A 1 85 ? -0.805 6.379 -12.660 1.00 92.81 85 ARG A N 1
ATOM 654 C CA . ARG A 1 85 ? -1.748 6.002 -11.597 1.00 92.81 85 ARG A CA 1
ATOM 655 C C . ARG A 1 85 ? -1.932 4.484 -11.581 1.00 92.81 85 ARG A C 1
ATOM 657 O O . ARG A 1 85 ? -2.314 3.901 -12.593 1.00 92.81 85 ARG A O 1
ATOM 664 N N . LEU A 1 86 ? -1.659 3.870 -10.433 1.00 92.06 86 LEU A N 1
ATOM 665 C CA . LEU A 1 86 ? -1.913 2.457 -10.158 1.00 92.06 86 LEU A CA 1
ATOM 666 C C . LEU A 1 86 ? -3.377 2.239 -9.763 1.00 92.06 86 LEU A C 1
ATOM 668 O O . LEU A 1 86 ? -4.017 1.310 -10.242 1.00 92.06 86 LEU A O 1
ATOM 672 N N . GLY A 1 87 ? -3.912 3.115 -8.909 1.00 93.50 87 GLY A N 1
ATOM 673 C CA . GLY A 1 87 ? -5.272 3.003 -8.393 1.00 93.50 87 GLY A CA 1
ATOM 674 C C . GLY A 1 87 ? -5.542 3.966 -7.244 1.00 93.50 87 GLY A C 1
ATOM 675 O O . GLY A 1 87 ? -4.721 4.828 -6.931 1.00 93.50 87 GLY A O 1
ATOM 676 N N . SER A 1 88 ? -6.708 3.820 -6.625 1.00 94.44 88 SER A N 1
ATOM 677 C CA . SER A 1 88 ? -7.075 4.526 -5.399 1.00 94.44 88 SER A CA 1
ATOM 678 C C . SER A 1 88 ? -7.825 3.596 -4.458 1.00 94.44 88 SER A C 1
ATOM 680 O O . SER A 1 88 ? -8.500 2.674 -4.916 1.00 94.44 88 SER A O 1
ATOM 682 N N . LEU A 1 89 ? -7.725 3.865 -3.163 1.00 91.94 89 LEU A N 1
ATOM 683 C CA . LEU A 1 89 ? -8.421 3.142 -2.106 1.00 91.94 89 LEU A CA 1
ATOM 684 C C . LEU A 1 89 ? -9.066 4.158 -1.170 1.00 91.94 89 LEU A C 1
ATOM 686 O O . LEU A 1 89 ? -8.395 5.071 -0.700 1.00 91.94 89 LEU A O 1
ATOM 690 N N . GLU A 1 90 ? -10.349 3.987 -0.889 1.00 92.31 90 GLU A N 1
ATOM 691 C CA . GLU A 1 90 ? -11.014 4.680 0.209 1.00 92.31 90 GLU A CA 1
ATOM 692 C C . GLU A 1 90 ? -11.027 3.730 1.404 1.00 92.31 90 GLU A C 1
ATOM 694 O O . GLU A 1 90 ? -11.549 2.617 1.314 1.00 92.31 90 GLU A O 1
ATOM 699 N N . TYR A 1 91 ? -10.388 4.143 2.491 1.00 90.25 91 TYR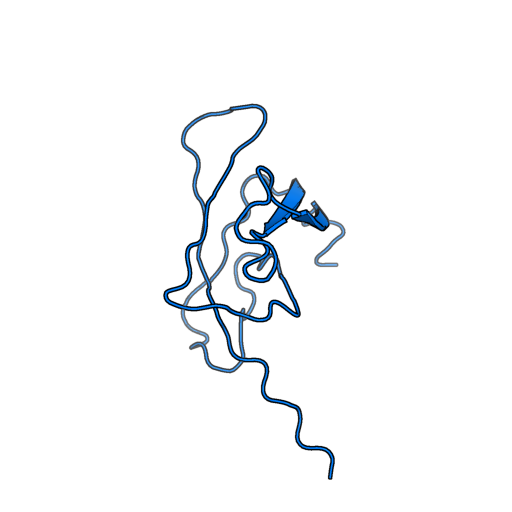 A N 1
ATOM 700 C CA . TYR A 1 91 ? -10.346 3.395 3.735 1.00 90.25 91 TYR A CA 1
ATOM 701 C C . TYR A 1 91 ? -11.224 4.095 4.766 1.00 90.25 91 TYR A C 1
ATOM 703 O O . TYR A 1 91 ? -11.086 5.296 4.993 1.00 90.25 91 TYR A O 1
ATOM 711 N N . ASP A 1 92 ? -12.102 3.332 5.404 1.00 89.94 92 ASP A N 1
ATOM 712 C CA . ASP A 1 92 ? -12.902 3.749 6.552 1.00 89.94 92 ASP A CA 1
ATOM 713 C C . ASP A 1 92 ? -12.965 2.552 7.492 1.00 89.94 92 ASP A C 1
ATOM 715 O O . ASP A 1 92 ? -13.577 1.539 7.162 1.00 89.94 92 ASP A O 1
ATOM 719 N N . GLU A 1 93 ? -12.315 2.638 8.650 1.00 83.56 93 GLU A N 1
ATOM 720 C CA . GLU A 1 93 ? -12.188 1.520 9.588 1.00 83.56 93 GLU A CA 1
ATOM 721 C C . GLU A 1 93 ? -13.550 0.890 9.941 1.00 83.56 93 GLU A C 1
ATOM 723 O O . GLU A 1 93 ? -13.668 -0.332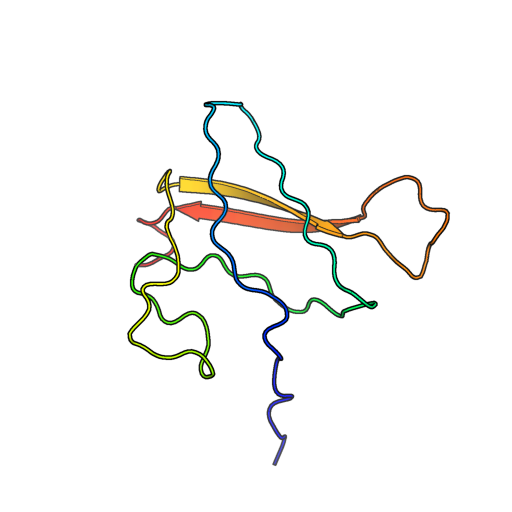 10.030 1.00 83.56 93 GLU A O 1
ATOM 728 N N . ASN A 1 94 ? -14.609 1.703 10.029 1.00 81.81 94 ASN A N 1
ATOM 729 C CA . ASN A 1 94 ? -15.961 1.251 10.377 1.00 81.81 94 ASN A CA 1
ATOM 730 C C . ASN A 1 94 ? -16.738 0.638 9.205 1.00 81.81 94 ASN A C 1
ATOM 732 O O . ASN A 1 94 ? -17.847 0.152 9.407 1.00 81.81 94 ASN A O 1
ATOM 736 N N . LYS A 1 95 ? -16.220 0.706 7.977 1.00 80.62 95 LYS A N 1
ATOM 737 C CA . LYS A 1 95 ? -16.842 0.100 6.783 1.00 80.62 95 LYS A CA 1
ATOM 738 C C . LYS A 1 95 ? -15.966 -0.965 6.138 1.00 80.62 95 LYS A C 1
ATOM 740 O O . LYS A 1 95 ? -16.483 -1.849 5.470 1.00 80.62 95 LYS A O 1
ATOM 745 N N . SER A 1 96 ? -14.651 -0.848 6.288 1.00 69.88 96 SER A N 1
ATOM 746 C CA . SER A 1 96 ? -13.656 -1.684 5.620 1.00 69.88 96 SER A CA 1
ATOM 747 C C . SER A 1 96 ? -13.238 -2.904 6.448 1.00 69.88 96 SER A C 1
ATOM 749 O O . SER A 1 96 ? -12.645 -3.816 5.879 1.00 69.88 96 SER A O 1
ATOM 751 N N . ILE A 1 97 ? -13.512 -2.928 7.762 1.00 64.75 97 ILE A N 1
ATOM 752 C CA . ILE A 1 97 ? -13.156 -4.047 8.662 1.00 64.75 97 ILE A CA 1
ATOM 753 C C . ILE A 1 97 ? -14.369 -4.902 9.066 1.00 64.75 97 ILE A C 1
ATOM 755 O O . ILE A 1 97 ? -14.186 -6.033 9.512 1.00 64.75 97 ILE A O 1
ATOM 759 N N . VAL A 1 98 ? -15.594 -4.385 8.916 1.00 48.88 98 VAL A N 1
ATOM 760 C CA . VAL A 1 98 ? -16.834 -5.050 9.367 1.00 48.88 98 VAL A CA 1
ATOM 761 C C . VAL A 1 98 ? -17.304 -6.127 8.398 1.00 48.88 98 VAL A C 1
ATOM 763 O O . VAL A 1 98 ? -17.287 -5.864 7.176 1.00 48.88 98 VAL A O 1
#

Organism: NCBI:txid704102

Secondary structure (DSSP, 8-state):
-----------------SS--S--------SS-----------TTS---TTS-TTS-----SSSEEEEEEEE--TT-TT-SSPEEEEEEEEEHHHH--

Sequence (98 aa):
MAGDASTELLFLETFKHQSAELTNVDVVRFPCGVLVTEVRVIPPGIKAHSNLPDSRAFGETSPHAFQLELFFNNVAKPNSPTFHRLGSLEYDENKSIV

pLDDT: mean 81.72, std 12.89, range [37.31, 94.81]

InterPro domains:
  IPR026736 Protein virilizer [PTHR23185] (1-98)
  IPR031801 Virilizer, N-terminal [PF15912] (6-98)